Protein AF-A0A6B3ENY0-F1 (afdb_monomer)

Foldseek 3Di:
DKDWEDQLVVLAIEMEDEDDPPDDPVNVVVVQVVNNRSHHYYYDHPVCVVVVCVCRHCVVVVVVVVVVD

pLDDT: mean 88.35, std 11.13, range [55.59, 98.19]

Mean predicted aligned error: 4.99 Å

Nearest 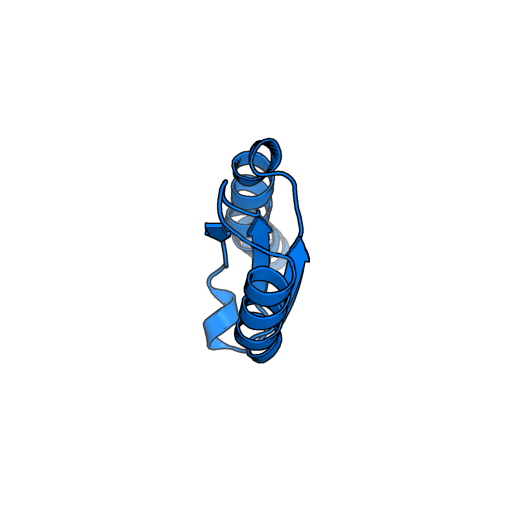PDB structures (foldseek):
  5bse-assembly1_A  TM=9.673E-01  e=1.342E-07  Medicago truncatula
  5bsh-assembly1_D  TM=9.713E-01  e=2.204E-07  Medicago truncatula
  5bsh-assembly1_G  TM=9.693E-01  e=3.141E-07  Medicago truncatula
  2rcy-assembly1_E-2  TM=9.276E-01  e=8.469E-07  Plasmodium falciparum 3D7
  5uax-assembly1_C  TM=9.179E-01  e=1.391E-06  Homo sapiens

Secondary structure (DSSP, 8-state):
-EE--GGGGGT-EEEEE---TT--HHHHHHHHHHHHTTEEEEE--GGGHHHHHHHHHHHHHHHHHHHH-

Sequence (69 aa):
RVMTNTPALVDEAMSVISAGTHATEEHLAHAETIFGGVGKTLRVPETQQDAATALSGSGPAYFYFLVEA

Radius of gyration: 13.19 Å; Cα contacts (8 Å, |Δi|>4): 81; chains: 1; bounding box: 40×15×27 Å

Solvent-accessible surface area (backbone atoms only — not comparable to full-atom values): 3910 Å² total; per-residue (Å²): 84,74,51,71,34,80,45,42,83,73,48,60,16,56,32,40,35,23,78,49,99,86,55,49,71,66,58,50,54,52,50,43,57,61,48,43,74,24,25,47,63,45,81,49,61,64,92,45,47,65,62,51,47,55,48,52,64,44,45,61,57,55,50,50,55,63,73,74,105

Structure (mmCIF, N/CA/C/O backbone):
data_AF-A0A6B3ENY0-F1
#
_entry.id   AF-A0A6B3ENY0-F1
#
loop_
_atom_site.group_PDB
_atom_site.id
_atom_site.type_symbol
_atom_site.label_atom_id
_atom_site.label_alt_id
_atom_site.label_comp_id
_atom_site.label_asym_id
_atom_site.label_entity_id
_atom_site.label_seq_id
_atom_site.pdbx_PDB_ins_code
_atom_site.Cartn_x
_atom_site.Cartn_y
_atom_site.Cartn_z
_atom_site.occupancy
_atom_site.B_iso_or_equiv
_atom_site.auth_seq_id
_atom_site.auth_comp_id
_atom_site.auth_asym_id
_atom_site.auth_atom_id
_atom_site.pdbx_PDB_model_num
ATOM 1 N N . ARG A 1 1 ? -5.198 4.874 3.738 1.00 94.00 1 ARG A N 1
ATOM 2 C CA . ARG A 1 1 ? -4.299 5.342 2.660 1.00 94.00 1 ARG A CA 1
ATOM 3 C C . ARG A 1 1 ? -3.674 4.134 1.980 1.00 94.00 1 ARG A C 1
ATOM 5 O O . ARG A 1 1 ? -3.453 3.140 2.662 1.00 94.00 1 ARG A O 1
ATOM 12 N N . VAL A 1 2 ? -3.417 4.210 0.672 1.00 94.50 2 VAL A N 1
ATOM 13 C CA . VAL A 1 2 ? -2.660 3.191 -0.071 1.00 94.50 2 VAL A CA 1
ATOM 14 C C . VAL A 1 2 ? -1.520 3.870 -0.820 1.00 94.50 2 VAL A C 1
ATOM 16 O O . VAL A 1 2 ? -1.718 4.952 -1.371 1.00 94.50 2 VAL A O 1
ATOM 19 N N . MET A 1 3 ? -0.348 3.243 -0.828 1.00 93.88 3 MET A N 1
ATOM 20 C CA . MET A 1 3 ? 0.782 3.614 -1.677 1.00 93.88 3 MET A CA 1
ATOM 21 C C . MET A 1 3 ? 1.187 2.397 -2.509 1.00 93.88 3 MET A C 1
ATOM 23 O O . MET A 1 3 ? 1.342 1.309 -1.963 1.00 93.88 3 MET A O 1
ATOM 27 N N . THR A 1 4 ? 1.307 2.582 -3.821 1.00 92.56 4 THR A N 1
ATOM 28 C CA . THR A 1 4 ? 1.682 1.554 -4.806 1.00 92.56 4 THR A CA 1
ATOM 29 C C . THR A 1 4 ? 2.865 2.050 -5.642 1.00 92.56 4 THR A C 1
ATOM 31 O O . THR A 1 4 ? 3.261 3.212 -5.524 1.00 92.56 4 THR A O 1
ATOM 34 N N . ASN A 1 5 ? 3.427 1.196 -6.494 1.00 88.56 5 ASN A N 1
ATOM 35 C CA . ASN A 1 5 ? 4.556 1.519 -7.361 1.00 88.56 5 ASN A CA 1
ATOM 36 C C . ASN A 1 5 ? 4.282 1.192 -8.844 1.00 88.56 5 ASN A C 1
ATOM 38 O O . ASN A 1 5 ? 3.309 0.531 -9.201 1.00 88.56 5 ASN A O 1
ATOM 42 N N . THR A 1 6 ? 5.152 1.694 -9.724 1.00 88.81 6 THR A N 1
ATOM 43 C CA . THR A 1 6 ? 5.024 1.620 -11.192 1.00 88.81 6 THR A CA 1
ATOM 44 C C . THR A 1 6 ? 4.824 0.207 -11.772 1.00 88.81 6 THR A C 1
ATOM 46 O O . THR A 1 6 ? 4.069 0.088 -12.739 1.00 88.81 6 THR A O 1
ATOM 49 N N . PRO A 1 7 ? 5.420 -0.870 -11.215 1.00 88.50 7 PRO A N 1
ATOM 50 C CA . PRO A 1 7 ? 5.169 -2.246 -11.659 1.00 88.50 7 PRO A CA 1
ATOM 51 C C . PRO A 1 7 ? 3.707 -2.718 -11.616 1.00 88.50 7 PRO A C 1
ATOM 53 O O . PRO A 1 7 ? 3.399 -3.751 -12.201 1.00 88.50 7 PRO A O 1
ATOM 56 N N . ALA A 1 8 ? 2.785 -1.955 -11.018 1.00 90.44 8 ALA A N 1
ATOM 57 C CA . ALA A 1 8 ? 1.346 -2.205 -11.138 1.00 90.44 8 ALA A CA 1
ATOM 58 C C . ALA A 1 8 ? 0.836 -2.258 -12.590 1.00 90.44 8 ALA A C 1
ATOM 60 O O . ALA A 1 8 ? -0.192 -2.869 -12.847 1.00 90.44 8 ALA A O 1
ATOM 61 N N . LEU A 1 9 ? 1.542 -1.641 -13.545 1.00 90.81 9 LEU A N 1
ATOM 62 C CA . LEU A 1 9 ? 1.200 -1.707 -14.973 1.00 90.81 9 LEU A CA 1
ATOM 63 C C . LEU A 1 9 ? 1.469 -3.078 -15.613 1.00 90.81 9 LEU A C 1
ATOM 65 O O . LEU A 1 9 ? 1.044 -3.314 -16.741 1.00 90.81 9 LEU A O 1
ATOM 69 N N . VAL A 1 10 ? 2.215 -3.941 -14.923 1.00 93.38 10 VAL A N 1
ATOM 70 C CA . VAL A 1 10 ? 2.602 -5.284 -15.374 1.00 93.38 10 VAL A CA 1
ATOM 71 C C . VAL A 1 10 ? 2.290 -6.340 -14.307 1.00 93.38 10 VAL A C 1
ATOM 73 O O . VAL A 1 10 ? 2.955 -7.365 -14.252 1.00 93.38 10 VAL A O 1
ATOM 76 N N . ASP A 1 11 ? 1.301 -6.064 -13.451 1.00 94.12 11 ASP A N 1
ATOM 77 C CA . ASP A 1 11 ? 0.789 -6.957 -12.400 1.00 94.12 11 ASP A CA 1
ATOM 78 C C . ASP A 1 11 ? 1.808 -7.390 -11.321 1.00 94.12 11 ASP A C 1
ATOM 80 O O . ASP A 1 11 ? 1.585 -8.352 -10.588 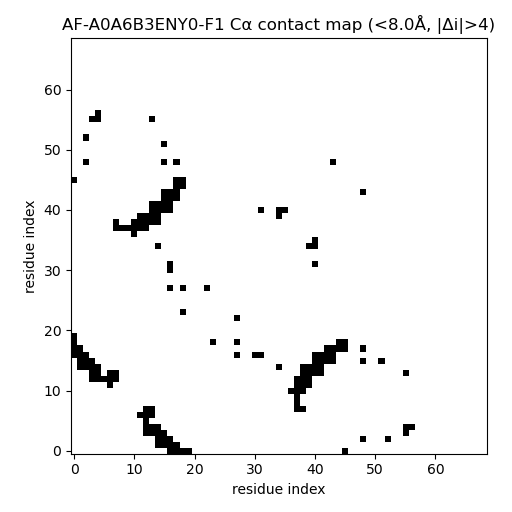1.00 94.12 11 ASP A O 1
ATOM 84 N N . GLU A 1 12 ? 2.903 -6.640 -11.161 1.00 92.44 12 GLU A N 1
ATOM 85 C CA . GLU A 1 12 ? 3.983 -6.933 -10.202 1.00 92.44 12 GLU A CA 1
ATOM 86 C C . GLU A 1 12 ? 4.133 -5.836 -9.133 1.00 92.44 12 GLU A C 1
ATOM 88 O O . GLU A 1 12 ? 5.229 -5.537 -8.646 1.00 92.44 12 GLU A O 1
ATOM 93 N N . ALA A 1 13 ? 3.030 -5.182 -8.764 1.00 92.44 13 ALA A N 1
ATOM 94 C CA . ALA A 1 13 ? 3.043 -4.123 -7.761 1.00 92.44 13 ALA A CA 1
ATOM 95 C C . ALA A 1 13 ? 3.458 -4.618 -6.369 1.00 92.44 13 ALA A C 1
ATOM 97 O O . ALA A 1 13 ? 3.150 -5.739 -5.951 1.00 92.44 13 ALA A O 1
ATOM 98 N N . MET A 1 14 ? 4.022 -3.697 -5.584 1.00 93.56 14 MET A N 1
ATOM 99 C CA . MET A 1 14 ? 4.039 -3.790 -4.125 1.00 93.56 14 MET A CA 1
ATOM 100 C C . MET A 1 14 ? 3.259 -2.618 -3.525 1.00 93.56 14 MET A C 1
ATOM 102 O O . MET A 1 14 ? 3.749 -1.486 -3.463 1.00 93.56 14 MET A O 1
ATOM 106 N N . SER A 1 15 ? 2.041 -2.910 -3.072 1.00 94.56 15 SER A N 1
ATOM 107 C CA . SER A 1 15 ? 1.131 -1.956 -2.440 1.00 94.56 15 SER A CA 1
ATOM 108 C C . SER A 1 15 ? 1.186 -2.035 -0.916 1.00 94.56 15 SER A C 1
ATOM 110 O O . SER A 1 15 ? 1.339 -3.106 -0.327 1.00 94.56 15 SER A O 1
ATOM 112 N N . VAL A 1 16 ? 1.022 -0.892 -0.256 1.00 95.56 16 VAL A N 1
ATOM 113 C CA . VAL A 1 16 ? 1.071 -0.785 1.203 1.00 95.56 16 VAL A CA 1
ATOM 114 C C . VAL A 1 16 ? -0.126 0.016 1.706 1.00 95.56 16 VAL A C 1
ATOM 116 O O . VAL A 1 16 ? -0.359 1.142 1.261 1.00 95.56 16 VAL A O 1
ATOM 119 N N . ILE A 1 17 ? -0.900 -0.561 2.626 1.00 96.75 17 ILE A N 1
ATOM 120 C CA . ILE A 1 17 ? -2.191 -0.030 3.085 1.00 96.75 17 ILE A CA 1
ATOM 121 C C . ILE A 1 17 ? -2.130 0.330 4.568 1.00 96.75 17 ILE A C 1
ATOM 123 O O . ILE A 1 17 ? -1.618 -0.425 5.389 1.00 96.75 17 ILE A O 1
ATOM 127 N N . SER A 1 18 ? -2.721 1.468 4.920 1.00 97.31 18 SER A N 1
ATOM 128 C CA . SER A 1 18 ? -2.920 1.898 6.306 1.00 97.31 18 SER A CA 1
ATOM 129 C C . SER A 1 18 ? -4.362 2.338 6.535 1.00 97.31 18 SER A C 1
ATOM 131 O O . SER A 1 18 ? -4.960 3.018 5.692 1.00 97.31 18 SER A O 1
ATOM 133 N N . ALA A 1 19 ? -4.934 1.952 7.674 1.00 97.12 19 ALA A N 1
ATOM 134 C CA . ALA A 1 19 ? -6.287 2.336 8.064 1.00 97.12 19 ALA A CA 1
ATOM 135 C C . ALA A 1 19 ? -6.365 3.832 8.399 1.00 97.12 19 ALA A C 1
ATOM 137 O O . ALA A 1 19 ? -5.503 4.365 9.092 1.00 97.12 19 ALA A O 1
ATOM 138 N N . GLY A 1 20 ? -7.412 4.505 7.917 1.00 95.00 20 GLY A N 1
ATOM 139 C CA . GLY A 1 2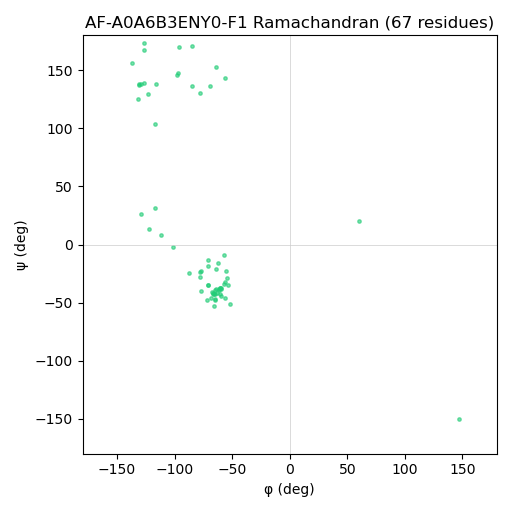0 ? -7.782 5.836 8.407 1.00 95.00 20 GLY A CA 1
ATOM 140 C C . GLY A 1 20 ? -8.666 5.742 9.653 1.00 95.00 20 GLY A C 1
ATOM 141 O O . GLY A 1 20 ? -9.175 4.672 9.971 1.00 95.00 20 GLY A O 1
ATOM 142 N N . THR A 1 21 ? -8.927 6.870 10.314 1.00 96.62 21 THR A N 1
ATOM 143 C CA . THR A 1 21 ? -9.680 6.939 11.585 1.00 96.62 21 THR A CA 1
ATOM 144 C C . THR A 1 21 ? -11.063 6.274 11.552 1.00 96.62 21 THR A C 1
ATOM 146 O O . THR A 1 21 ? -11.532 5.788 12.573 1.00 96.62 21 THR A O 1
ATOM 149 N N . HIS A 1 22 ? -11.712 6.235 10.386 1.00 97.06 22 HIS A N 1
ATOM 150 C CA . HIS A 1 22 ? -13.043 5.641 10.190 1.00 97.06 22 HIS A CA 1
ATOM 151 C C . HIS A 1 22 ? -13.009 4.366 9.332 1.00 97.06 22 HIS A C 1
ATOM 153 O O . HIS A 1 22 ? -14.051 3.872 8.902 1.00 97.06 22 HIS A O 1
ATOM 159 N N . ALA A 1 23 ? -11.817 3.859 9.006 1.00 97.31 23 ALA A N 1
ATOM 160 C CA . ALA A 1 23 ? -11.685 2.642 8.224 1.00 97.31 23 ALA A CA 1
ATOM 161 C C . ALA A 1 23 ? -11.934 1.424 9.118 1.00 97.31 23 ALA A C 1
ATOM 163 O O . ALA A 1 23 ? -11.353 1.304 10.193 1.00 97.31 23 ALA A O 1
ATOM 164 N N . THR A 1 24 ? -12.793 0.523 8.656 1.00 97.94 24 THR A N 1
ATOM 165 C CA . THR A 1 24 ? -13.043 -0.763 9.297 1.00 97.94 24 THR A CA 1
ATOM 166 C C . THR A 1 24 ? -12.190 -1.840 8.636 1.00 97.94 24 THR A C 1
ATOM 168 O O . THR A 1 24 ? -11.615 -1.636 7.563 1.00 97.94 24 THR A O 1
ATOM 171 N N . GLU A 1 25 ? -12.151 -3.017 9.249 1.00 97.56 25 GLU A N 1
ATOM 172 C CA . GLU A 1 25 ? -11.509 -4.198 8.667 1.00 97.56 25 GLU A CA 1
ATOM 173 C C . GLU A 1 25 ? -12.084 -4.576 7.297 1.00 97.56 25 G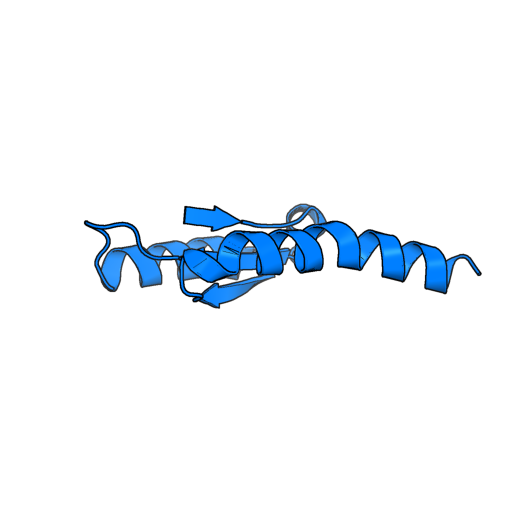LU A C 1
ATOM 175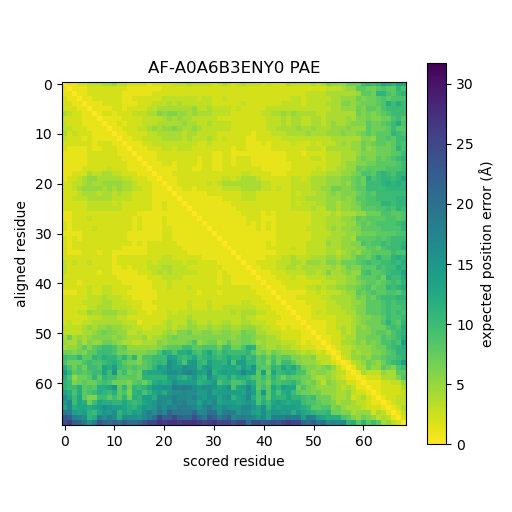 O O . GLU A 1 25 ? -11.341 -4.982 6.407 1.00 97.56 25 GLU A O 1
ATOM 180 N N . GLU A 1 26 ? -13.385 -4.370 7.090 1.00 98.19 26 GLU A N 1
ATOM 181 C CA . GLU A 1 26 ? -14.039 -4.613 5.804 1.00 98.19 26 GLU A CA 1
ATOM 182 C C . GLU A 1 26 ? -13.526 -3.659 4.717 1.00 98.19 26 GLU A C 1
ATOM 184 O O . GLU A 1 26 ? -13.213 -4.090 3.608 1.00 98.19 26 GLU A O 1
ATOM 189 N N . HIS A 1 27 ? -13.349 -2.372 5.043 1.00 98.06 27 HIS A N 1
ATOM 190 C CA . HIS A 1 27 ? -12.755 -1.408 4.114 1.00 98.06 27 HIS A CA 1
ATOM 191 C C . HIS A 1 27 ? -11.321 -1.802 3.728 1.00 98.06 27 HIS A C 1
ATOM 193 O O . HIS A 1 27 ? -10.932 -1.662 2.567 1.00 98.06 27 HIS A O 1
ATOM 199 N N . LEU A 1 28 ? -10.535 -2.307 4.686 1.00 97.69 28 LEU A N 1
ATOM 200 C CA . LEU A 1 28 ? -9.169 -2.767 4.431 1.00 97.69 28 LEU A CA 1
ATOM 201 C C . LEU A 1 28 ? -9.145 -4.028 3.565 1.00 97.69 28 LEU A C 1
ATOM 203 O O . LEU A 1 28 ? -8.401 -4.065 2.590 1.00 97.69 28 LEU A O 1
ATOM 207 N N . ALA A 1 29 ? -9.983 -5.020 3.872 1.00 97.88 29 ALA A N 1
ATOM 208 C CA . ALA A 1 29 ? -10.080 -6.256 3.097 1.00 97.88 29 ALA A CA 1
ATOM 209 C C . ALA A 1 29 ? -10.526 -5.993 1.648 1.00 97.88 29 ALA A C 1
ATOM 211 O O . ALA A 1 29 ? -10.012 -6.598 0.703 1.00 97.88 29 ALA A O 1
ATOM 212 N N . HIS A 1 30 ? -11.444 -5.043 1.451 1.00 98.00 30 HIS A N 1
ATOM 213 C CA . HIS A 1 30 ? -11.856 -4.626 0.114 1.00 98.00 30 HIS A CA 1
ATOM 214 C C . HIS A 1 30 ?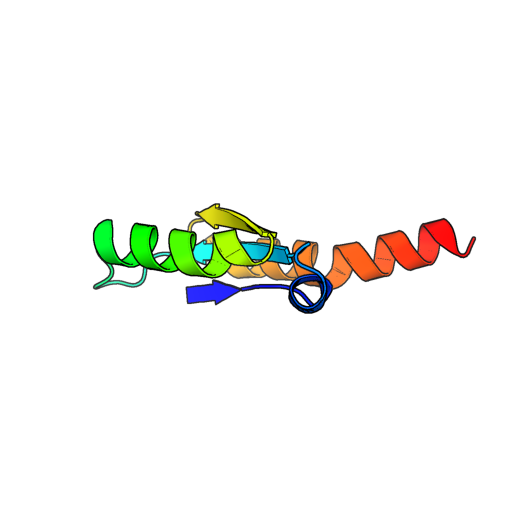 -10.690 -3.970 -0.641 1.00 98.00 30 HIS A C 1
ATOM 216 O O . HIS A 1 30 ? -10.405 -4.341 -1.779 1.00 98.00 30 HIS A O 1
ATOM 222 N N . ALA A 1 31 ? -9.958 -3.050 -0.007 1.00 97.38 31 ALA A N 1
ATOM 223 C CA . ALA A 1 31 ? -8.786 -2.439 -0.628 1.00 97.38 31 ALA A CA 1
ATOM 224 C C . ALA A 1 31 ? -7.712 -3.487 -0.981 1.00 97.38 31 ALA A C 1
ATOM 226 O O . ALA A 1 31 ? -7.180 -3.464 -2.087 1.00 97.38 31 ALA A O 1
ATOM 227 N N . GLU A 1 32 ? -7.439 -4.450 -0.101 1.00 97.62 32 GLU A N 1
ATOM 228 C CA . GLU A 1 32 ? -6.514 -5.555 -0.388 1.00 97.62 32 GLU A CA 1
ATOM 229 C C . GLU A 1 32 ? -6.948 -6.409 -1.573 1.00 97.62 32 GLU A C 1
ATOM 231 O O . GLU A 1 32 ? -6.105 -6.815 -2.365 1.00 97.62 32 GLU A O 1
ATOM 236 N N . THR A 1 33 ? -8.250 -6.648 -1.729 1.00 97.81 33 THR A N 1
ATOM 237 C CA . THR A 1 33 ? -8.780 -7.385 -2.882 1.00 97.81 33 THR A CA 1
ATOM 238 C C . THR A 1 33 ? -8.505 -6.634 -4.187 1.00 97.81 33 THR A C 1
ATOM 240 O O . THR A 1 33 ? -8.102 -7.242 -5.174 1.00 97.81 33 THR A O 1
ATOM 243 N N . ILE A 1 34 ? -8.669 -5.307 -4.188 1.00 97.06 34 ILE A N 1
ATOM 244 C CA . ILE A 1 34 ? -8.416 -4.462 -5.364 1.00 97.06 34 ILE A CA 1
ATOM 245 C C . ILE A 1 34 ? -6.927 -4.478 -5.731 1.00 97.06 34 ILE A C 1
ATOM 247 O O . ILE A 1 34 ? -6.572 -4.773 -6.870 1.00 97.06 34 ILE A O 1
ATOM 251 N N . PHE A 1 35 ? -6.046 -4.179 -4.773 1.00 96.38 35 PHE A N 1
ATOM 252 C CA . PHE A 1 35 ? -4.607 -4.068 -5.039 1.00 96.38 35 PHE A CA 1
ATOM 253 C C . PHE A 1 35 ? -3.911 -5.428 -5.174 1.00 96.38 35 PHE A C 1
ATOM 255 O O . PHE A 1 35 ? -2.892 -5.526 -5.853 1.00 96.38 35 PHE A O 1
ATOM 262 N N . GLY A 1 36 ? -4.489 -6.490 -4.607 1.00 95.44 36 GLY A N 1
ATOM 263 C CA . GLY A 1 36 ? -4.068 -7.872 -4.832 1.00 95.44 36 GLY A CA 1
ATOM 264 C C . GLY A 1 36 ? -4.243 -8.336 -6.281 1.00 95.44 36 GLY A C 1
ATOM 265 O O . GLY A 1 36 ? -3.568 -9.267 -6.708 1.00 95.44 36 GLY A O 1
ATOM 266 N N . GLY A 1 37 ? -5.108 -7.673 -7.055 1.00 96.25 37 GLY A N 1
ATOM 267 C CA . GLY A 1 37 ? -5.283 -7.957 -8.479 1.00 96.25 37 GLY A CA 1
ATOM 268 C C . GLY A 1 37 ? -4.105 -7.529 -9.359 1.00 96.25 37 GLY A C 1
ATOM 269 O O . GLY A 1 37 ? -3.995 -8.025 -10.471 1.00 96.25 37 GLY A O 1
ATOM 270 N N . VAL A 1 38 ? -3.235 -6.638 -8.871 1.00 95.50 38 VAL A N 1
ATOM 271 C CA . VAL A 1 38 ? -2.098 -6.075 -9.629 1.00 95.50 38 VAL A CA 1
ATOM 272 C C . VAL A 1 38 ? -0.750 -6.333 -8.949 1.00 95.50 38 VAL A C 1
ATOM 274 O O . VAL A 1 38 ? 0.242 -5.685 -9.278 1.00 95.50 38 VAL A O 1
ATOM 277 N N . GLY A 1 39 ? -0.712 -7.221 -7.952 1.00 95.19 39 GLY A N 1
ATOM 278 C CA . GLY A 1 39 ? 0.505 -7.575 -7.229 1.00 95.19 39 GLY A CA 1
ATOM 279 C C . GLY A 1 39 ? 0.261 -7.906 -5.758 1.00 95.19 39 GLY A C 1
ATOM 280 O O . GLY A 1 39 ? -0.787 -8.416 -5.365 1.00 95.19 39 GLY A O 1
ATOM 281 N N . LYS A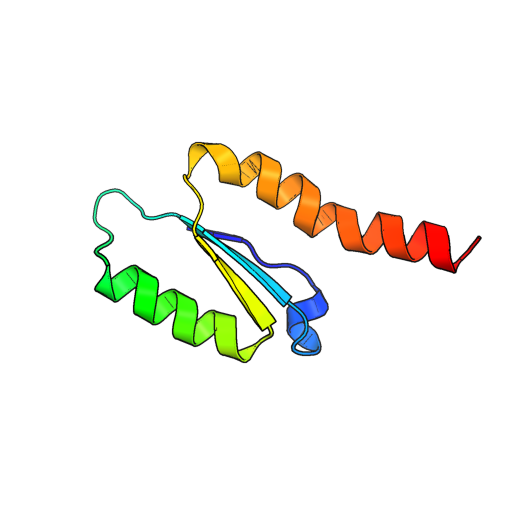 1 40 ? 1.256 -7.633 -4.912 1.00 94.81 40 LYS A N 1
ATOM 282 C CA . LYS A 1 40 ? 1.206 -7.934 -3.474 1.00 94.81 40 LYS A CA 1
ATOM 283 C C . LYS A 1 40 ? 0.795 -6.710 -2.672 1.00 94.81 40 LYS A C 1
ATOM 285 O O . LYS A 1 40 ? 1.144 -5.581 -3.004 1.00 94.81 40 LYS A O 1
ATOM 290 N N . THR A 1 41 ? 0.094 -6.956 -1.569 1.00 95.38 41 THR A N 1
ATOM 291 C CA . THR A 1 41 ? -0.369 -5.911 -0.657 1.00 95.38 41 THR A CA 1
ATOM 292 C C . THR A 1 41 ? 0.024 -6.232 0.780 1.00 95.38 41 THR A C 1
ATOM 294 O O . THR A 1 41 ? -0.079 -7.380 1.208 1.00 95.38 41 THR A O 1
ATOM 297 N N . LEU A 1 42 ? 0.471 -5.223 1.530 1.00 94.62 42 LEU A N 1
ATOM 298 C CA . LEU A 1 42 ? 0.824 -5.344 2.946 1.00 94.62 42 LEU A CA 1
ATOM 299 C C . LEU A 1 42 ? 0.158 -4.236 3.767 1.00 94.62 42 LEU A C 1
ATOM 301 O O . LEU A 1 42 ? 0.166 -3.072 3.369 1.00 94.62 42 LEU A O 1
ATOM 305 N N . ARG A 1 43 ? -0.380 -4.570 4.942 1.00 95.56 43 ARG A N 1
ATOM 306 C CA . ARG A 1 43 ? -0.860 -3.564 5.898 1.00 95.56 43 ARG A CA 1
ATOM 307 C C . ARG A 1 43 ? 0.283 -3.060 6.773 1.00 95.56 43 ARG A C 1
ATOM 309 O O . ARG A 1 43 ? 1.055 -3.861 7.293 1.00 95.56 43 ARG A O 1
ATOM 316 N N . VAL A 1 44 ? 0.352 -1.750 6.988 1.00 94.62 44 VAL A N 1
ATOM 317 C CA . VAL A 1 44 ? 1.299 -1.107 7.915 1.00 94.62 44 VAL A CA 1
ATOM 318 C C . VAL A 1 44 ? 0.608 -0.019 8.735 1.00 94.62 44 VAL A C 1
ATOM 320 O O . VAL A 1 44 ? -0.387 0.557 8.281 1.00 94.62 44 VAL A O 1
ATOM 323 N N . PRO A 1 45 ? 1.132 0.327 9.923 1.00 94.75 45 PRO A N 1
ATOM 324 C CA . PRO A 1 45 ? 0.743 1.554 10.611 1.00 94.75 45 PRO A CA 1
ATOM 325 C C . PRO A 1 45 ? 0.975 2.784 9.721 1.00 94.75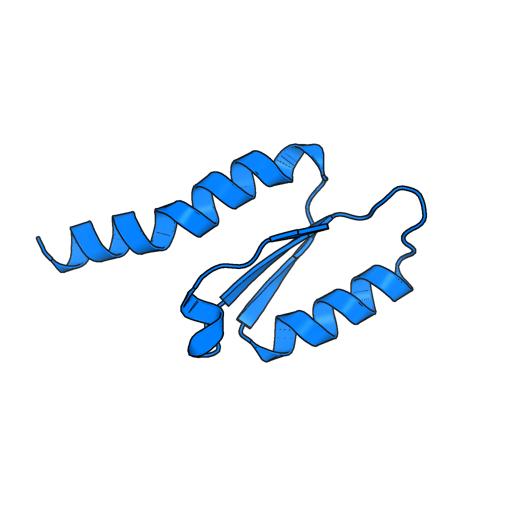 45 PRO A C 1
ATOM 327 O O . PRO A 1 45 ? 1.984 2.850 9.025 1.00 94.75 45 PRO A O 1
ATOM 330 N N . GLU A 1 46 ? 0.096 3.792 9.780 1.00 94.56 46 GLU A N 1
ATOM 331 C CA . GLU A 1 46 ? 0.251 5.031 8.986 1.00 94.56 46 GLU A CA 1
ATOM 332 C C . GLU A 1 46 ? 1.608 5.712 9.244 1.00 94.56 46 GLU A C 1
ATOM 334 O O . GLU A 1 46 ? 2.219 6.246 8.327 1.00 94.56 46 GLU A O 1
ATOM 339 N N . THR A 1 47 ? 2.144 5.606 10.464 1.00 94.31 47 THR A N 1
ATOM 340 C CA . THR A 1 47 ? 3.471 6.133 10.832 1.00 94.31 47 THR A CA 1
ATOM 341 C C . THR A 1 47 ? 4.633 5.492 10.068 1.00 94.31 47 THR A C 1
ATOM 343 O O . THR A 1 47 ? 5.733 6.035 10.071 1.00 94.31 47 THR A O 1
ATOM 346 N N . GLN A 1 48 ? 4.414 4.348 9.417 1.00 92.38 48 GLN A N 1
ATOM 347 C CA . GLN A 1 48 ? 5.413 3.651 8.607 1.00 92.38 48 GLN A CA 1
ATOM 348 C C . GLN A 1 48 ? 5.226 3.879 7.100 1.00 92.38 48 GLN A C 1
ATOM 350 O O . GLN A 1 48 ? 6.043 3.396 6.315 1.00 92.38 48 GLN A O 1
ATOM 355 N N . GLN A 1 49 ? 4.196 4.618 6.671 1.00 91.44 49 GLN A N 1
ATOM 356 C CA . GLN A 1 49 ? 3.932 4.859 5.246 1.00 91.44 49 GLN A CA 1
ATOM 357 C C . GLN A 1 49 ? 5.084 5.583 4.548 1.00 91.44 49 GLN A C 1
ATOM 359 O O . GLN A 1 49 ? 5.412 5.235 3.417 1.00 91.44 49 GLN A O 1
ATOM 364 N N . ASP A 1 50 ? 5.745 6.536 5.204 1.00 86.62 50 ASP A N 1
ATOM 365 C CA . ASP A 1 50 ? 6.858 7.268 4.588 1.00 86.62 50 ASP A CA 1
ATOM 366 C C . ASP A 1 50 ? 8.070 6.356 4.352 1.00 86.62 50 ASP A C 1
ATOM 368 O O . ASP A 1 50 ? 8.665 6.374 3.275 1.00 86.62 50 ASP A O 1
ATOM 372 N N . ALA A 1 51 ? 8.381 5.480 5.313 1.00 84.44 51 ALA A N 1
ATOM 373 C CA . ALA A 1 51 ? 9.432 4.474 5.166 1.00 84.44 51 ALA A CA 1
ATOM 374 C C . ALA A 1 51 ? 9.085 3.446 4.075 1.00 84.44 51 ALA A C 1
ATOM 376 O O . ALA A 1 51 ? 9.928 3.103 3.243 1.00 84.44 51 ALA A O 1
ATOM 377 N N . ALA A 1 52 ? 7.830 2.996 4.035 1.00 81.94 52 ALA A N 1
ATOM 378 C CA . ALA A 1 52 ? 7.339 2.089 3.006 1.00 81.94 52 ALA A CA 1
ATOM 379 C C . ALA A 1 52 ? 7.372 2.730 1.605 1.00 81.94 52 ALA A C 1
ATOM 381 O O . ALA A 1 52 ? 7.737 2.072 0.632 1.00 81.94 52 ALA A O 1
ATOM 382 N N . THR A 1 53 ? 7.056 4.025 1.508 1.00 79.94 53 THR A N 1
ATOM 383 C CA . THR A 1 53 ? 7.136 4.823 0.272 1.00 79.94 53 THR A CA 1
ATOM 384 C C . THR A 1 53 ? 8.573 4.955 -0.202 1.00 79.94 53 THR A C 1
ATOM 386 O O . THR A 1 53 ? 8.854 4.696 -1.372 1.00 79.94 53 THR A O 1
ATOM 389 N N . ALA A 1 54 ? 9.491 5.296 0.706 1.00 74.56 54 ALA A N 1
ATOM 390 C CA . ALA A 1 54 ? 10.908 5.392 0.389 1.00 74.56 54 ALA A CA 1
ATOM 391 C C . ALA A 1 54 ? 11.425 4.071 -0.193 1.00 74.56 54 ALA A C 1
ATOM 393 O O . ALA A 1 54 ? 12.062 4.086 -1.242 1.00 74.56 54 ALA A O 1
ATOM 394 N N . LEU A 1 55 ? 11.092 2.929 0.415 1.00 74.31 55 LEU A N 1
ATOM 395 C CA . LEU A 1 55 ? 11.550 1.622 -0.056 1.00 74.31 55 LEU A CA 1
ATOM 396 C C . LEU A 1 55 ? 10.874 1.176 -1.366 1.00 74.31 55 LEU A C 1
ATOM 398 O O . LEU A 1 55 ? 11.569 0.758 -2.287 1.00 74.31 55 LEU A O 1
ATOM 402 N N . SER A 1 56 ? 9.545 1.275 -1.480 1.00 69.62 56 SER A N 1
ATOM 403 C CA . SER A 1 56 ? 8.810 0.803 -2.670 1.00 69.62 56 SER A CA 1
ATOM 404 C C . SER A 1 56 ? 9.052 1.678 -3.904 1.00 69.62 56 SER A C 1
ATOM 406 O O . SER A 1 56 ? 9.116 1.166 -5.023 1.00 69.62 56 SER A O 1
ATOM 408 N N . GLY A 1 57 ? 9.217 2.991 -3.709 1.00 67.19 57 GLY A N 1
ATOM 409 C CA . GLY A 1 57 ? 9.499 3.937 -4.788 1.00 67.19 57 GLY A CA 1
ATOM 410 C C . GLY A 1 57 ? 10.951 3.892 -5.271 1.00 67.19 57 GLY A C 1
ATOM 411 O O . GLY A 1 57 ? 11.190 3.952 -6.474 1.00 67.19 57 GLY A O 1
ATOM 412 N N . SER A 1 58 ? 11.924 3.758 -4.360 1.00 71.00 58 SER A N 1
ATOM 413 C CA . SER A 1 58 ? 13.353 3.716 -4.727 1.00 71.00 58 SER A CA 1
ATOM 414 C C . 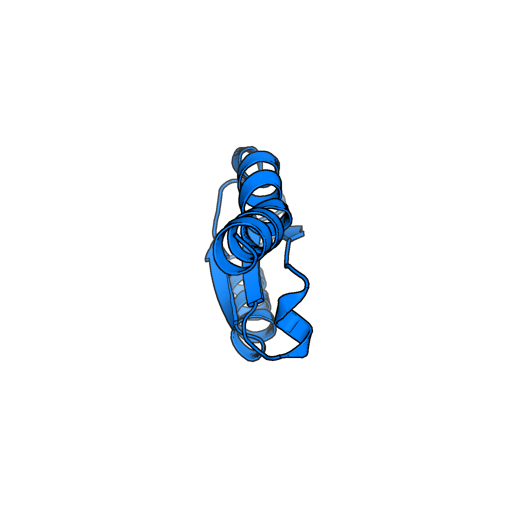SER A 1 58 ? 13.872 2.315 -5.060 1.00 71.00 58 SER A C 1
ATOM 416 O O . SER A 1 58 ? 14.833 2.188 -5.816 1.00 71.00 58 SER A O 1
ATOM 418 N N . GLY A 1 59 ? 13.231 1.259 -4.552 1.00 71.38 59 GLY A N 1
ATOM 419 C CA . GLY A 1 59 ? 13.641 -0.133 -4.754 1.00 71.38 59 GLY A CA 1
ATOM 420 C C . GLY A 1 59 ? 13.845 -0.516 -6.225 1.00 71.38 59 GLY A C 1
ATOM 421 O O . GLY A 1 59 ? 14.926 -1.003 -6.560 1.00 71.38 59 GLY A O 1
ATOM 422 N N . PRO A 1 60 ? 12.882 -0.244 -7.128 1.00 67.31 60 PRO A N 1
ATOM 423 C CA . PRO A 1 60 ? 13.057 -0.508 -8.555 1.00 67.31 60 PRO A CA 1
ATOM 424 C C . PRO A 1 60 ? 14.234 0.260 -9.170 1.00 67.31 60 PRO A C 1
ATOM 426 O O . PRO A 1 60 ? 14.965 -0.300 -9.977 1.00 67.31 60 PRO A O 1
ATOM 429 N N . ALA A 1 61 ? 14.469 1.510 -8.756 1.00 70.19 61 ALA A N 1
ATOM 430 C CA . ALA A 1 61 ? 15.585 2.311 -9.260 1.00 70.19 61 ALA A CA 1
ATOM 431 C C . ALA A 1 61 ? 16.948 1.741 -8.829 1.00 70.19 61 ALA A C 1
ATOM 433 O O . ALA A 1 61 ? 17.862 1.657 -9.648 1.00 70.19 61 ALA A O 1
ATOM 434 N N . TYR A 1 62 ? 17.076 1.291 -7.576 1.00 69.25 62 TYR A N 1
ATOM 435 C CA . TYR A 1 62 ? 18.290 0.610 -7.114 1.00 69.25 62 TYR A CA 1
ATOM 436 C C . TYR A 1 62 ? 18.517 -0.720 -7.830 1.00 69.25 62 TYR A C 1
ATOM 438 O O . TYR A 1 62 ? 19.654 -1.048 -8.166 1.00 69.25 62 TYR A O 1
ATOM 446 N N . PHE A 1 63 ? 17.449 -1.476 -8.087 1.00 70.44 63 PHE A N 1
ATOM 447 C CA . PHE A 1 63 ? 17.555 -2.732 -8.819 1.00 70.44 63 PHE A CA 1
ATOM 448 C C . PHE A 1 63 ? 17.972 -2.506 -10.276 1.00 70.44 63 PHE A C 1
ATOM 450 O O . PHE A 1 63 ? 18.857 -3.202 -10.762 1.00 70.44 63 PHE A O 1
ATOM 457 N N . TYR A 1 64 ? 17.409 -1.499 -10.951 1.00 69.44 64 TYR A N 1
ATOM 458 C CA . TYR A 1 64 ? 17.837 -1.137 -12.303 1.00 69.44 64 TYR A CA 1
ATOM 459 C C . TYR A 1 64 ? 19.311 -0.741 -12.352 1.00 69.44 64 TYR A C 1
ATOM 461 O O . TYR A 1 64 ? 20.029 -1.253 -13.203 1.00 69.44 64 TYR A O 1
ATOM 469 N N . PHE A 1 65 ? 19.783 0.068 -11.400 1.00 70.81 65 PHE A N 1
ATOM 470 C CA . PHE A 1 65 ? 21.202 0.419 -11.315 1.00 70.81 65 PHE A CA 1
ATOM 471 C C . PHE A 1 65 ? 22.108 -0.812 -11.138 1.00 70.81 65 PHE A C 1
ATOM 473 O O . PHE A 1 65 ? 23.179 -0.875 -11.730 1.00 70.81 65 PHE A O 1
ATOM 480 N N . LEU A 1 66 ? 21.683 -1.805 -10.349 1.00 69.75 66 LEU A N 1
ATOM 481 C CA . LEU A 1 66 ? 22.447 -3.039 -10.149 1.00 69.75 66 LEU A CA 1
ATOM 482 C C . LEU A 1 66 ? 22.458 -3.946 -11.388 1.00 69.75 66 LEU A C 1
ATOM 484 O O . LEU A 1 66 ? 23.453 -4.618 -11.620 1.00 69.75 66 LEU A O 1
ATOM 488 N N . VAL A 1 67 ? 21.365 -3.996 -12.152 1.00 71.88 67 VAL A N 1
ATOM 489 C CA . VAL A 1 67 ? 21.269 -4.808 -13.381 1.00 71.88 67 VAL A CA 1
ATOM 490 C C . VAL A 1 67 ? 21.990 -4.152 -14.564 1.00 71.88 67 VAL A C 1
ATOM 492 O O . VAL A 1 67 ? 22.429 -4.854 -15.471 1.00 71.88 67 VAL A O 1
ATOM 495 N N . GLU A 1 68 ? 22.095 -2.823 -14.577 1.00 68.88 68 GLU A N 1
ATOM 496 C CA . GLU A 1 68 ? 22.814 -2.064 -15.608 1.00 68.88 68 GLU A CA 1
ATOM 497 C C . GLU A 1 68 ? 24.347 -2.093 -15.429 1.00 68.88 68 GLU A C 1
ATOM 499 O O . GLU A 1 68 ? 25.070 -1.911 -16.409 1.00 68.88 68 GLU A O 1
ATOM 504 N N . ALA A 1 69 ? 24.837 -2.325 -14.205 1.00 55.59 69 ALA A N 1
ATOM 505 C CA . ALA A 1 69 ? 26.263 -2.401 -13.860 1.00 55.59 69 ALA A CA 1
ATOM 506 C C . ALA A 1 69 ? 26.910 -3.751 -14.222 1.00 55.59 69 ALA A C 1
ATOM 508 O O . ALA A 1 69 ? 28.090 -3.724 -14.647 1.00 55.59 69 ALA A O 1
#